Protein AF-A0AA91KEE1-F1 (afdb_monomer)

Solvent-accessible surface area (backbone atoms only — not comparable to full-atom values): 7140 Å² total; per-residue (Å²): 105,72,68,55,46,29,28,61,36,11,52,35,78,75,38,81,73,39,86,70,50,71,51,75,47,79,40,85,39,91,55,91,95,46,67,60,42,77,46,78,46,82,40,65,46,65,45,58,51,92,66,59,51,77,50,62,64,54,75,67,41,57,73,71,63,67,77,70,77,93,71,57,69,71,56,52,43,53,50,48,52,50,41,63,75,74,35,99,80,53,58,82,62,50,60,59,53,39,52,54,51,51,53,53,50,51,42,71,76,42,69,89,69,79,82,126

Secondary structure (DSSP, 8-state):
-HHHHHHHH---S-EEEEEEEEEEEEEE--STT-SEEEEEEEEEEEE--SS-------HHHHHTT-------HHHHHHHHHHHHHH-TT--THHHHHHHHHHHHHHHHH-GGG---

Structure (mmCIF, N/CA/C/O backbone):
data_AF-A0AA91KEE1-F1
#
_entry.id   AF-A0AA91KEE1-F1
#
loop_
_atom_site.group_PDB
_atom_site.id
_atom_site.type_symbol
_atom_site.label_atom_id
_atom_site.label_alt_id
_atom_site.label_comp_id
_atom_site.label_asym_id
_atom_site.label_entity_id
_atom_site.label_seq_id
_atom_site.pdbx_PDB_ins_code
_atom_site.Cartn_x
_atom_site.Cartn_y
_atom_site.Cartn_z
_atom_site.occupancy
_atom_site.B_iso_or_equiv
_atom_site.auth_seq_id
_atom_site.auth_comp_id
_atom_site.auth_asym_id
_atom_site.auth_atom_id
_atom_site.pdbx_PDB_model_num
ATOM 1 N N . MET A 1 1 ? -3.714 -10.707 4.840 1.00 91.62 1 MET A N 1
ATOM 2 C CA . MET A 1 1 ? -4.308 -9.375 5.085 1.00 91.62 1 MET A CA 1
ATOM 3 C C . MET A 1 1 ? -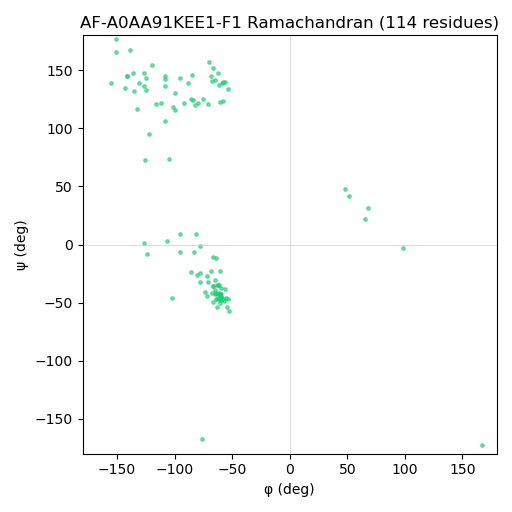4.239 -9.008 6.561 1.00 91.62 1 MET A C 1
ATOM 5 O O . MET A 1 1 ? -3.389 -8.196 6.862 1.00 91.62 1 MET A O 1
ATOM 9 N N . ILE A 1 2 ? -5.030 -9.607 7.473 1.00 96.38 2 ILE A N 1
ATOM 10 C CA . ILE A 1 2 ? -5.041 -9.200 8.901 1.00 96.38 2 ILE A CA 1
ATOM 11 C C . ILE A 1 2 ? -3.638 -9.239 9.522 1.00 96.38 2 ILE A C 1
ATOM 13 O O . ILE A 1 2 ? -3.194 -8.216 10.020 1.00 96.38 2 ILE A O 1
ATOM 17 N N . ARG A 1 3 ? -2.936 -10.381 9.428 1.00 96.50 3 ARG A N 1
ATOM 18 C CA . ARG A 1 3 ? -1.563 -10.532 9.942 1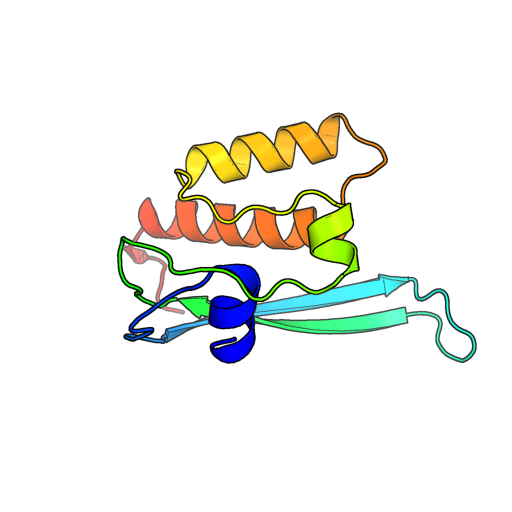.00 96.50 3 ARG A CA 1
ATOM 19 C C . ARG A 1 3 ? -0.624 -9.437 9.411 1.00 96.50 3 ARG A C 1
ATOM 21 O O . ARG A 1 3 ? -0.099 -8.679 10.209 1.00 96.50 3 ARG A O 1
ATOM 28 N N . GLU A 1 4 ? -0.500 -9.315 8.086 1.00 94.69 4 GLU A N 1
ATOM 29 C CA . GLU A 1 4 ? 0.366 -8.306 7.441 1.00 94.69 4 GLU A CA 1
ATOM 30 C C . GLU A 1 4 ? 0.038 -6.881 7.902 1.00 94.69 4 GLU A C 1
ATOM 32 O O . GLU A 1 4 ? 0.921 -6.124 8.274 1.00 94.69 4 GLU A O 1
ATOM 37 N N . LEU A 1 5 ? -1.248 -6.514 7.949 1.00 96.38 5 LEU A N 1
ATOM 38 C CA . LEU A 1 5 ? -1.669 -5.179 8.376 1.00 96.38 5 LEU A CA 1
ATOM 39 C C . LEU A 1 5 ? -1.271 -4.895 9.837 1.00 96.38 5 LEU A C 1
ATOM 41 O O . LEU A 1 5 ? -0.929 -3.769 10.186 1.00 96.38 5 LEU A O 1
ATOM 45 N N . GLN A 1 6 ? -1.297 -5.907 10.706 1.00 97.06 6 GLN A N 1
ATOM 46 C CA . GLN A 1 6 ? -0.820 -5.769 12.085 1.00 97.06 6 GLN A CA 1
ATOM 47 C C . GLN A 1 6 ? 0.705 -5.657 12.151 1.00 97.06 6 GLN A C 1
ATOM 49 O O . GLN A 1 6 ? 1.210 -4.799 12.870 1.00 97.06 6 GLN A O 1
ATOM 54 N N . GLU A 1 7 ? 1.427 -6.491 11.407 1.00 96.31 7 GLU A N 1
ATOM 55 C CA . GLU A 1 7 ? 2.892 -6.514 11.399 1.00 96.31 7 GLU A CA 1
ATOM 56 C C . GLU A 1 7 ? 3.468 -5.225 10.795 1.00 96.31 7 GLU A C 1
ATOM 58 O O . GLU A 1 7 ? 4.260 -4.549 11.444 1.00 96.31 7 GLU A O 1
ATOM 63 N N . GLU A 1 8 ? 2.999 -4.789 9.629 1.00 95.38 8 GLU A N 1
ATOM 64 C CA . GLU A 1 8 ? 3.562 -3.635 8.917 1.00 95.38 8 GLU A CA 1
ATOM 65 C C . GLU A 1 8 ? 3.077 -2.282 9.462 1.00 95.38 8 GLU A C 1
ATOM 67 O O . GLU A 1 8 ? 3.757 -1.263 9.311 1.00 95.38 8 GLU A O 1
ATOM 72 N N . THR A 1 9 ? 1.893 -2.224 10.086 1.00 96.50 9 THR A N 1
ATOM 73 C CA . THR A 1 9 ? 1.318 -0.937 10.515 1.00 96.50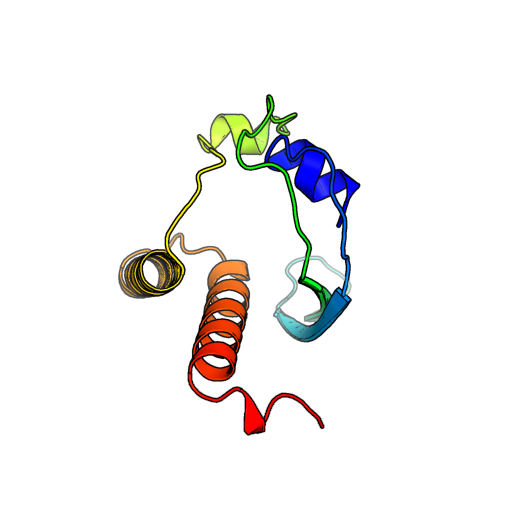 9 THR A CA 1
ATOM 74 C C . THR A 1 9 ? 0.972 -0.845 11.988 1.00 96.50 9 THR A C 1
ATOM 76 O O . THR A 1 9 ? 0.586 0.233 12.433 1.00 96.50 9 THR A O 1
ATOM 79 N N . GLY A 1 10 ? 1.045 -1.938 12.749 1.00 97.38 10 GLY A N 1
ATOM 80 C CA . GLY A 1 10 ? 0.573 -1.965 14.133 1.00 97.38 10 GLY A CA 1
ATOM 81 C C . GLY A 1 10 ? -0.942 -1.767 14.263 1.00 97.38 10 GLY A C 1
ATOM 82 O O . GLY A 1 10 ? -1.403 -1.316 15.311 1.00 97.38 10 GLY A O 1
ATOM 83 N N . ALA A 1 11 ? -1.732 -2.032 13.215 1.00 97.81 11 ALA A N 1
ATOM 84 C CA . ALA A 1 11 ? -3.180 -1.825 13.258 1.00 97.81 11 ALA A CA 1
ATOM 85 C C . ALA A 1 11 ? -3.851 -2.640 14.377 1.00 97.81 11 ALA A C 1
ATOM 87 O O . ALA A 1 11 ? -3.553 -3.817 14.584 1.00 97.81 11 ALA A O 1
ATOM 88 N N . GLN A 1 12 ? -4.809 -2.024 15.071 1.00 97.00 12 GLN A N 1
ATOM 89 C CA . GLN A 1 12 ? -5.545 -2.642 16.177 1.00 97.00 12 GLN A CA 1
ATOM 90 C C . GLN A 1 12 ? -7.044 -2.698 15.878 1.00 97.00 12 GLN A C 1
ATOM 92 O O . GLN A 1 12 ? -7.564 -1.903 15.091 1.00 97.00 12 GLN A O 1
ATOM 97 N N . HIS A 1 13 ? -7.730 -3.664 16.498 1.00 97.19 13 HIS A N 1
ATOM 98 C CA . HIS A 1 13 ? -9.175 -3.890 16.366 1.00 97.19 13 HIS A CA 1
ATOM 99 C C . HIS A 1 13 ? -9.683 -3.893 14.911 1.00 97.19 13 HIS A C 1
ATOM 101 O O . HIS A 1 13 ? -10.688 -3.252 14.588 1.00 97.19 13 HIS A O 1
ATOM 107 N N . ILE A 1 14 ? -8.990 -4.631 14.036 1.00 97.88 14 ILE A N 1
ATOM 108 C CA . ILE A 1 14 ? -9.365 -4.795 12.627 1.00 97.88 14 ILE A CA 1
ATOM 109 C C . ILE A 1 14 ? -10.748 -5.449 12.537 1.00 97.88 14 ILE A C 1
ATOM 111 O O . ILE A 1 14 ? -10.968 -6.542 13.061 1.00 97.88 14 ILE A O 1
ATOM 115 N N . ARG A 1 15 ? -11.682 -4.779 11.863 1.00 97.94 15 ARG A N 1
ATOM 116 C CA . ARG A 1 15 ? -13.097 -5.171 11.773 1.00 97.94 15 ARG A CA 1
ATOM 117 C C . ARG A 1 15 ? -13.725 -4.710 10.460 1.00 97.94 15 ARG A C 1
ATOM 119 O O . ARG A 1 15 ? -13.074 -4.058 9.647 1.00 97.94 15 ARG A O 1
ATOM 126 N N . ASP A 1 16 ? -14.992 -5.068 10.249 1.00 97.38 16 ASP A N 1
ATOM 127 C CA . ASP A 1 16 ? -15.778 -4.693 9.063 1.00 97.38 16 ASP A CA 1
ATOM 128 C C . ASP A 1 16 ? -15.080 -5.013 7.735 1.00 97.38 16 ASP A C 1
ATOM 130 O O . ASP A 1 16 ? -15.089 -4.211 6.798 1.00 97.38 16 ASP A O 1
ATOM 134 N N . ILE A 1 17 ? -14.457 -6.192 7.665 1.00 97.44 17 ILE A N 1
ATOM 135 C CA . ILE A 1 17 ? -13.704 -6.630 6.492 1.00 97.44 17 ILE A CA 1
ATOM 136 C C . ILE A 1 17 ? -14.678 -6.937 5.356 1.00 97.44 17 ILE A C 1
ATOM 138 O O . ILE A 1 17 ? -15.544 -7.802 5.490 1.00 97.44 17 ILE A O 1
ATOM 142 N N . ARG A 1 18 ? -14.531 -6.238 4.230 1.00 97.06 18 ARG A N 1
ATOM 143 C CA . ARG A 1 18 ? -15.379 -6.405 3.042 1.00 97.06 18 ARG A CA 1
ATOM 144 C C . ARG A 1 18 ? -14.509 -6.542 1.799 1.00 97.06 18 ARG A C 1
ATOM 146 O O . ARG A 1 18 ? -13.524 -5.813 1.689 1.00 97.06 18 ARG A O 1
ATOM 153 N N . PRO A 1 19 ? -14.845 -7.438 0.861 1.00 96.62 19 PRO A N 1
ATOM 154 C CA . PRO A 1 19 ? -14.120 -7.522 -0.399 1.00 96.62 19 PRO A CA 1
ATOM 155 C C . PRO A 1 19 ? -14.246 -6.200 -1.165 1.00 96.62 19 PRO A C 1
ATOM 157 O O . PRO A 1 19 ? -15.320 -5.601 -1.208 1.00 96.62 19 PRO A O 1
ATOM 160 N N . PHE A 1 20 ? -13.138 -5.749 -1.747 1.00 95.62 20 PHE A N 1
ATOM 161 C CA . PHE A 1 20 ? -13.111 -4.637 -2.697 1.00 95.62 20 PHE A CA 1
ATOM 162 C C . PHE A 1 20 ? -12.997 -5.155 -4.130 1.00 95.62 20 PHE A C 1
ATOM 164 O O . PHE A 1 20 ? -13.734 -4.722 -5.008 1.00 95.62 20 PHE A O 1
ATOM 171 N N . GLY A 1 21 ? -12.091 -6.105 -4.358 1.00 93.94 21 GLY A N 1
ATOM 172 C CA . GLY A 1 21 ? -11.849 -6.673 -5.677 1.00 93.94 21 GLY A CA 1
ATOM 173 C C . GLY A 1 21 ? -10.572 -7.500 -5.712 1.00 93.94 21 GLY A C 1
ATOM 174 O O . GLY A 1 21 ? -9.941 -7.742 -4.680 1.00 93.94 21 GLY A O 1
ATOM 175 N N . CYS A 1 22 ? -10.188 -7.927 -6.910 1.00 95.19 22 CYS A N 1
ATOM 176 C CA . CYS A 1 22 ? -8.932 -8.616 -7.158 1.00 95.19 22 CYS A CA 1
ATOM 177 C C . CYS A 1 22 ? -8.160 -7.879 -8.250 1.00 95.19 22 CYS A C 1
ATOM 179 O O . CYS A 1 22 ? -8.732 -7.530 -9.281 1.00 95.19 22 CYS A O 1
ATOM 181 N N . PHE A 1 23 ? -6.874 -7.641 -8.011 1.00 94.50 23 PHE A N 1
ATOM 182 C CA . PHE A 1 23 ? -5.953 -7.161 -9.029 1.00 94.50 23 PHE A CA 1
ATOM 183 C C . PHE A 1 23 ? -5.151 -8.345 -9.561 1.00 94.50 23 PHE A C 1
ATOM 185 O O . PHE A 1 23 ? -4.391 -8.968 -8.817 1.00 94.50 23 PHE A O 1
ATOM 192 N N . GLU A 1 24 ? -5.343 -8.652 -10.835 1.00 95.31 24 GLU A N 1
ATOM 193 C CA . GLU A 1 24 ? -4.630 -9.704 -11.547 1.00 95.31 24 GLU A CA 1
ATOM 194 C C . GLU A 1 24 ? -3.506 -9.083 -12.373 1.00 95.31 24 GLU A C 1
ATOM 196 O O . GLU A 1 24 ? -3.720 -8.117 -13.108 1.00 95.31 24 GLU A O 1
ATOM 201 N N . GLU A 1 25 ? -2.296 -9.619 -12.248 1.00 94.00 25 GLU A N 1
ATOM 202 C CA . GLU A 1 25 ? -1.137 -9.079 -12.948 1.00 94.00 25 GLU A CA 1
ATOM 203 C C . GLU A 1 25 ? -0.186 -10.148 -13.467 1.00 94.00 25 GLU A C 1
ATOM 205 O O . GLU A 1 25 ? 0.062 -11.171 -12.827 1.00 94.00 25 GLU A O 1
ATOM 210 N N . TYR A 1 26 ? 0.389 -9.847 -14.629 1.00 93.06 26 TYR A N 1
ATOM 211 C CA . TYR A 1 26 ? 1.415 -10.637 -15.289 1.00 93.06 26 TYR A CA 1
ATOM 212 C C . TYR A 1 26 ? 2.686 -9.802 -15.352 1.00 93.06 26 TYR A C 1
ATOM 214 O O . TYR A 1 26 ? 2.689 -8.703 -15.910 1.00 93.06 26 TYR A O 1
ATOM 222 N N . ARG A 1 27 ? 3.767 -10.304 -14.760 1.00 90.25 27 ARG A N 1
ATOM 223 C CA . ARG A 1 27 ? 5.053 -9.603 -14.697 1.00 90.25 27 ARG A CA 1
ATOM 224 C C . ARG A 1 27 ? 6.159 -10.479 -15.271 1.00 90.25 27 ARG A C 1
ATOM 226 O O . ARG A 1 27 ? 6.135 -11.681 -15.014 1.00 90.25 27 ARG A O 1
ATOM 233 N N . PRO A 1 28 ? 7.150 -9.911 -15.980 1.00 89.50 28 PRO A N 1
ATOM 234 C CA . PRO A 1 28 ? 8.362 -10.648 -16.313 1.00 89.50 28 PRO A CA 1
ATOM 235 C C . PRO A 1 28 ? 8.987 -11.240 -15.047 1.00 89.50 28 PRO A C 1
ATOM 237 O O . PRO A 1 28 ? 9.095 -10.551 -14.026 1.00 89.50 28 PRO A O 1
ATOM 240 N N . TRP A 1 29 ? 9.375 -12.510 -15.103 1.00 89.56 29 TRP A N 1
ATOM 241 C CA . TRP A 1 29 ? 9.994 -13.201 -13.978 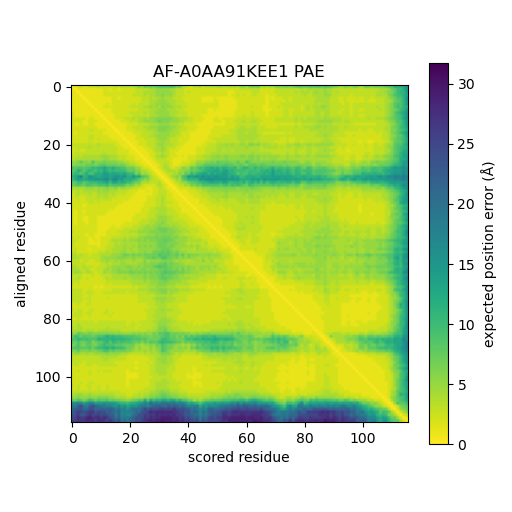1.00 89.56 29 TRP A CA 1
ATOM 242 C C . TRP A 1 29 ? 11.475 -13.439 -14.240 1.00 89.56 29 TRP A C 1
ATOM 244 O O . TRP A 1 29 ? 11.878 -13.787 -15.342 1.00 89.56 29 TRP A O 1
ATOM 254 N N . TYR A 1 30 ? 12.298 -13.201 -13.221 1.00 81.94 30 TYR A N 1
ATOM 255 C CA . TYR A 1 30 ? 13.756 -13.249 -13.347 1.00 81.94 30 TYR A CA 1
ATOM 256 C C . TYR A 1 30 ? 14.358 -14.602 -12.945 1.00 81.94 30 TYR A C 1
ATOM 258 O O . TYR A 1 30 ? 15.570 -14.768 -13.057 1.00 81.94 30 TYR A O 1
ATOM 266 N N . ARG A 1 31 ? 13.563 -15.538 -12.401 1.00 83.81 31 ARG A N 1
ATOM 267 C CA . ARG A 1 31 ? 14.075 -16.844 -11.953 1.00 83.81 31 ARG A CA 1
ATOM 268 C C . ARG A 1 31 ? 13.903 -17.894 -13.039 1.00 83.81 31 ARG A C 1
ATOM 270 O O . ARG A 1 31 ? 12.863 -17.945 -13.688 1.00 83.81 31 ARG A O 1
ATOM 277 N N . ASP A 1 32 ? 14.890 -18.777 -13.136 1.00 84.06 32 ASP A N 1
ATOM 278 C CA . ASP A 1 32 ? 14.891 -19.886 -14.085 1.00 84.06 32 ASP A CA 1
ATOM 279 C C . ASP A 1 32 ? 13.653 -20.783 -13.924 1.00 84.06 32 ASP A C 1
ATOM 281 O O . ASP A 1 32 ? 13.217 -21.086 -12.810 1.00 84.06 32 ASP A O 1
ATOM 285 N N . GLY A 1 33 ? 13.099 -21.228 -15.056 1.00 88.62 33 GLY A N 1
ATOM 286 C CA . GLY A 1 33 ? 11.957 -22.146 -15.110 1.00 88.62 33 GLY A CA 1
ATOM 287 C C . GLY A 1 33 ? 10.589 -21.492 -15.333 1.00 88.62 33 GLY A C 1
ATOM 288 O O . GLY A 1 33 ? 9.610 -22.221 -15.481 1.00 88.62 33 GLY A O 1
ATOM 289 N N . ALA A 1 34 ? 10.504 -20.159 -15.395 1.00 87.81 34 ALA A N 1
ATOM 290 C CA . ALA A 1 34 ? 9.304 -19.444 -15.832 1.00 87.81 34 ALA A CA 1
ATOM 291 C C . ALA A 1 34 ? 9.646 -18.050 -16.383 1.00 87.81 34 ALA A C 1
ATOM 293 O O . ALA A 1 34 ? 10.427 -17.327 -15.773 1.00 87.81 34 ALA A O 1
ATOM 294 N N . ASP A 1 35 ? 8.997 -17.645 -17.478 1.00 90.69 35 ASP A N 1
ATOM 295 C CA . ASP A 1 35 ? 9.187 -16.312 -18.079 1.00 90.69 35 ASP A C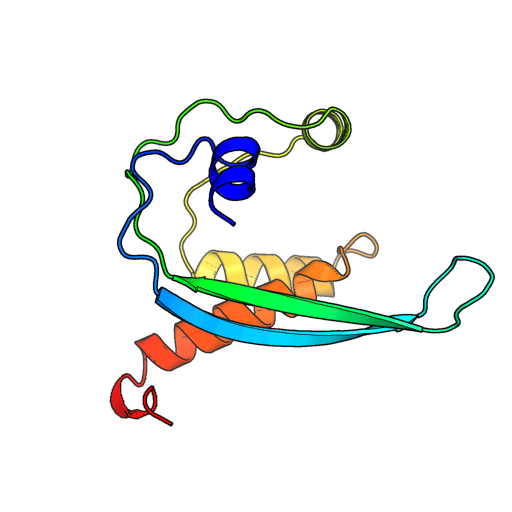A 1
ATOM 296 C C . ASP A 1 35 ? 8.291 -15.236 -17.442 1.00 90.69 35 ASP A C 1
ATOM 298 O O . ASP A 1 35 ? 8.580 -14.038 -17.497 1.00 90.69 35 ASP A O 1
ATOM 302 N N . VAL A 1 36 ? 7.172 -15.657 -16.842 1.00 92.69 36 VAL A N 1
ATOM 303 C CA . VAL A 1 36 ? 6.115 -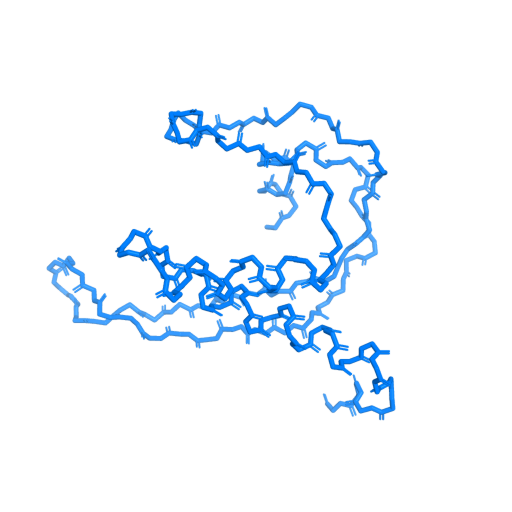14.769 -16.347 1.00 92.69 36 VAL A CA 1
ATOM 304 C C . VAL A 1 36 ? 5.656 -15.198 -14.958 1.00 92.69 36 VAL A C 1
ATOM 306 O O . VAL A 1 36 ? 5.335 -16.361 -14.721 1.00 92.69 36 VAL A O 1
ATOM 309 N N . MET A 1 37 ? 5.569 -14.230 -14.049 1.00 92.38 37 MET A N 1
ATOM 310 C CA . MET A 1 37 ? 4.878 -14.351 -12.774 1.00 92.38 37 MET A CA 1
ATOM 311 C C . MET A 1 37 ? 3.439 -13.876 -12.949 1.00 92.38 37 MET A C 1
ATOM 313 O O . MET A 1 37 ? 3.201 -12.723 -13.308 1.00 92.38 37 MET A O 1
ATOM 317 N N . HIS A 1 38 ? 2.492 -14.760 -12.655 1.00 94.12 38 HIS A N 1
ATOM 318 C CA . HIS A 1 38 ? 1.068 -14.453 -12.592 1.00 94.12 38 HIS A CA 1
ATOM 319 C C . HIS A 1 38 ? 0.658 -14.300 -11.128 1.00 94.12 38 HIS A C 1
ATOM 321 O O . HIS A 1 38 ? 0.831 -15.226 -10.335 1.00 94.12 38 HIS A O 1
ATOM 327 N N . MET A 1 39 ? 0.178 -13.117 -10.751 1.00 94.12 39 MET A N 1
ATOM 328 C CA . MET A 1 39 ? -0.121 -12.774 -9.364 1.00 94.12 39 MET A CA 1
ATOM 329 C C . MET A 1 39 ? -1.552 -12.261 -9.217 1.00 94.12 39 MET A C 1
ATOM 331 O O . MET A 1 39 ? -2.017 -11.429 -9.991 1.00 94.12 39 MET A O 1
ATOM 335 N N . PHE A 1 40 ? -2.222 -12.740 -8.168 1.00 95.81 40 PHE A N 1
ATOM 336 C CA . PHE A 1 40 ? -3.539 -12.281 -7.743 1.00 95.81 40 PHE A CA 1
ATOM 337 C C . PHE A 1 40 ? -3.412 -11.550 -6.412 1.00 95.81 40 PHE A C 1
ATOM 339 O O . PHE A 1 40 ? -2.973 -12.125 -5.414 1.00 95.81 40 PHE A O 1
ATOM 346 N N . SER A 1 41 ? -3.831 -10.290 -6.383 1.00 95.06 41 SER A N 1
ATOM 347 C CA . SER A 1 41 ? -3.899 -9.487 -5.163 1.00 95.06 41 SER A CA 1
ATOM 348 C C . SER A 1 41 ? -5.358 -9.294 -4.767 1.00 95.06 41 SER A C 1
ATOM 350 O O . SER A 1 41 ? -6.084 -8.538 -5.406 1.00 95.06 41 SER A O 1
ATOM 352 N N . TYR A 1 42 ? -5.803 -9.979 -3.715 1.00 96.38 42 TYR A N 1
ATOM 353 C CA . TYR A 1 42 ? -7.150 -9.811 -3.163 1.00 96.38 42 TYR A CA 1
ATOM 354 C C . TYR A 1 42 ? -7.190 -8.596 -2.236 1.00 96.38 42 TYR A C 1
ATOM 356 O O . TYR A 1 42 ? -6.475 -8.541 -1.233 1.00 96.38 42 TYR A O 1
ATOM 364 N N . CYS A 1 43 ? -8.034 -7.626 -2.571 1.00 96.31 43 CYS A N 1
ATOM 365 C CA . CYS A 1 43 ? -8.116 -6.340 -1.895 1.00 96.31 43 CYS A CA 1
ATOM 366 C C . CYS A 1 43 ? -9.394 -6.246 -1.060 1.00 96.31 43 CYS A C 1
ATOM 368 O O . CYS A 1 43 ? -10.465 -6.698 -1.473 1.00 96.31 43 CYS A O 1
ATOM 370 N N . PHE A 1 44 ? -9.284 -5.618 0.110 1.00 96.56 44 PHE A N 1
ATOM 371 C CA . PHE A 1 44 ? -10.362 -5.532 1.089 1.00 96.56 44 PHE A CA 1
ATOM 372 C C . PHE A 1 44 ? -10.464 -4.121 1.663 1.00 96.56 44 PHE A C 1
ATOM 374 O O . PHE A 1 44 ? -9.453 -3.453 1.874 1.00 96.56 44 PHE A O 1
ATOM 381 N N . TYR A 1 45 ? -11.684 -3.712 1.988 1.00 96.50 45 TYR A N 1
ATOM 382 C CA . TYR A 1 45 ? -11.933 -2.644 2.945 1.00 96.50 45 TYR A CA 1
ATOM 383 C C . TYR A 1 45 ? -11.931 -3.216 4.358 1.00 96.50 45 TYR A C 1
ATOM 385 O O . TYR A 1 45 ? -12.392 -4.335 4.573 1.00 96.50 45 TYR A O 1
ATOM 393 N N . CYS A 1 46 ? -11.453 -2.442 5.325 1.00 97.31 46 CYS A N 1
ATOM 394 C CA . CYS A 1 46 ? -11.613 -2.733 6.744 1.00 97.31 46 CYS A CA 1
ATOM 395 C C . CYS A 1 46 ? -11.635 -1.430 7.547 1.00 97.31 46 CYS A C 1
ATOM 397 O O . CYS A 1 46 ? -11.282 -0.361 7.040 1.00 97.31 46 CYS A O 1
ATOM 399 N N . GLN A 1 47 ? -12.064 -1.528 8.798 1.00 98.12 47 GLN A N 1
ATOM 400 C CA . GLN A 1 47 ? -11.895 -0.488 9.802 1.00 98.12 47 GLN A CA 1
ATOM 401 C C . GLN A 1 47 ? -10.854 -0.937 10.819 1.00 98.12 47 GLN A C 1
ATOM 403 O O . GLN A 1 47 ? -10.790 -2.115 11.169 1.00 98.12 47 GLN A O 1
ATOM 408 N N . VAL A 1 48 ? -10.073 0.017 11.310 1.00 98.00 48 VAL A N 1
ATOM 409 C CA . VAL A 1 48 ? -9.078 -0.169 12.367 1.00 98.00 48 VAL A CA 1
ATOM 410 C C . VAL A 1 48 ? -9.146 1.022 13.313 1.00 98.00 48 VAL A C 1
ATOM 412 O O . VAL A 1 48 ? -9.776 2.040 13.000 1.00 98.00 48 VAL A O 1
ATOM 415 N N . ASP A 1 49 ? -8.507 0.907 14.466 1.00 97.81 49 ASP A N 1
ATOM 416 C CA . ASP A 1 49 ? -8.407 2.034 15.383 1.00 97.81 49 ASP A CA 1
ATOM 417 C C . ASP A 1 49 ? -7.549 3.167 14.817 1.00 97.81 49 ASP A C 1
ATOM 419 O O . ASP A 1 49 ? -6.644 2.970 14.006 1.00 97.81 49 ASP A O 1
ATOM 423 N N . ARG A 1 50 ? -7.857 4.394 15.248 1.00 96.25 50 ARG A N 1
ATOM 424 C CA . ARG A 1 50 ? -7.152 5.591 14.778 1.00 96.25 50 ARG A CA 1
ATOM 425 C C . ARG A 1 50 ? -5.694 5.611 15.233 1.00 96.25 50 ARG A C 1
ATOM 427 O O . ARG A 1 50 ? -4.837 6.116 14.511 1.00 96.25 50 ARG A O 1
ATOM 434 N N . GLU A 1 51 ? -5.430 5.106 16.431 1.00 97.25 51 GLU A N 1
ATOM 435 C CA . GLU A 1 51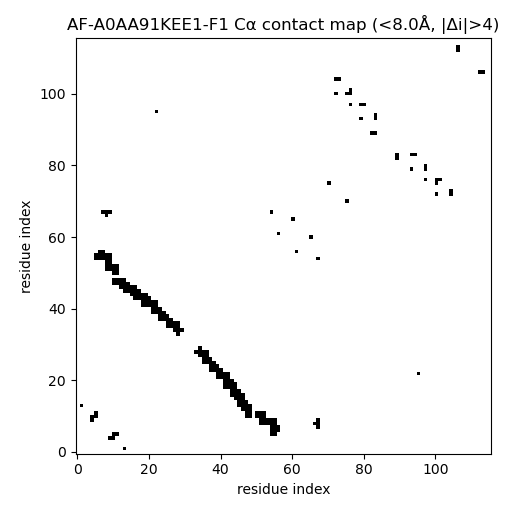 ? -4.080 4.969 16.963 1.00 97.25 51 GLU A CA 1
ATOM 436 C C . GLU A 1 51 ? -3.479 3.650 16.483 1.00 97.25 51 GLU A C 1
ATOM 438 O O . GLU A 1 51 ? -4.065 2.581 16.650 1.00 97.25 51 GLU A O 1
ATOM 443 N N . LEU A 1 52 ? -2.310 3.746 15.854 1.00 96.62 52 LEU A N 1
ATOM 444 C CA . LEU A 1 52 ? -1.531 2.592 15.432 1.00 96.62 52 LEU A CA 1
ATOM 445 C C . LEU A 1 52 ? -0.602 2.169 16.572 1.00 96.62 52 LEU A C 1
ATOM 447 O O . LEU A 1 52 ? -0.017 3.014 17.2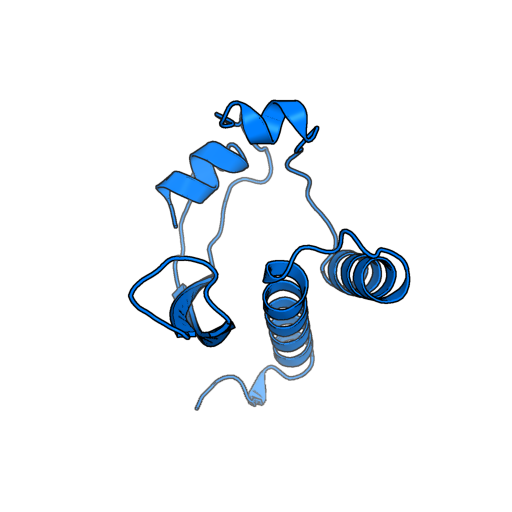52 1.00 96.62 52 LEU A O 1
ATOM 451 N N . GLY A 1 53 ? -0.472 0.861 16.777 1.00 96.25 53 GLY A N 1
ATOM 452 C CA . GLY A 1 53 ? 0.528 0.278 17.664 1.00 96.25 53 GLY A CA 1
ATOM 453 C C . GLY A 1 53 ? 1.928 0.283 17.051 1.00 96.25 53 GLY A C 1
ATOM 454 O O . GLY A 1 53 ? 2.193 0.922 16.035 1.00 96.25 53 GLY A O 1
ATOM 455 N N . THR A 1 54 ? 2.835 -0.463 17.675 1.00 94.81 54 THR A N 1
ATOM 456 C CA . THR A 1 54 ? 4.199 -0.647 17.171 1.00 94.81 54 THR A CA 1
ATOM 457 C C . THR A 1 54 ? 4.214 -1.694 16.051 1.00 94.81 54 THR A C 1
ATOM 459 O O . THR A 1 54 ? 3.819 -2.832 16.312 1.00 94.81 54 THR A O 1
ATOM 462 N N . PRO A 1 55 ? 4.673 -1.351 14.832 1.00 95.25 55 PRO A N 1
ATOM 463 C CA . PRO A 1 55 ? 4.889 -2.332 13.775 1.00 95.25 55 PRO A CA 1
ATOM 464 C C . PRO A 1 55 ? 5.950 -3.363 14.173 1.00 95.25 55 PRO A C 1
ATOM 466 O O . PRO A 1 55 ? 6.917 -3.046 14.868 1.00 95.25 55 PRO A O 1
ATOM 469 N N . THR A 1 56 ? 5.788 -4.585 13.688 1.00 96.25 56 THR A N 1
ATOM 470 C CA . THR A 1 56 ? 6.783 -5.660 13.741 1.00 96.25 56 THR A CA 1
ATOM 471 C C . THR A 1 56 ? 7.389 -5.821 12.351 1.00 96.25 56 THR A C 1
ATOM 473 O O . THR A 1 56 ? 7.060 -6.746 11.621 1.00 96.25 56 THR A O 1
ATOM 476 N N . PHE A 1 57 ? 8.238 -4.866 11.980 1.00 93.44 57 PHE A N 1
ATOM 477 C CA . PHE A 1 57 ? 8.884 -4.841 10.672 1.00 93.44 57 PHE A CA 1
ATOM 478 C C . PHE A 1 57 ? 9.901 -5.966 10.493 1.00 93.44 57 PHE A C 1
ATOM 480 O O . PHE A 1 57 ? 10.675 -6.284 11.404 1.00 93.44 57 PHE A O 1
ATOM 487 N N . GLU A 1 58 ? 9.984 -6.467 9.268 1.00 92.50 58 GLU A N 1
ATOM 488 C CA . GLU A 1 58 ? 11.092 -7.295 8.816 1.00 92.50 58 GLU A CA 1
ATOM 489 C C . GLU A 1 58 ? 12.379 -6.464 8.676 1.00 92.50 58 GLU A C 1
ATOM 491 O O . GLU A 1 58 ? 12.368 -5.242 8.486 1.00 92.50 58 GLU A O 1
ATOM 496 N N . HIS A 1 59 ? 13.541 -7.122 8.726 1.00 91.50 59 HIS A N 1
ATOM 497 C CA . HIS A 1 59 ? 14.839 -6.428 8.755 1.00 91.50 59 HIS A CA 1
ATOM 498 C C . HIS A 1 59 ? 15.048 -5.468 7.567 1.00 91.50 59 HIS A C 1
ATOM 500 O O . HIS A 1 59 ? 15.618 -4.384 7.719 1.00 91.50 59 HIS A O 1
ATOM 506 N N . TYR A 1 60 ? 14.589 -5.847 6.371 1.00 89.56 60 TYR A N 1
ATOM 507 C CA . TYR A 1 60 ? 14.723 -5.010 5.175 1.00 89.56 60 TYR A CA 1
ATOM 508 C C . TYR A 1 60 ? 13.798 -3.782 5.205 1.00 89.56 60 TYR A C 1
ATOM 510 O O . TYR A 1 60 ? 14.135 -2.751 4.627 1.00 89.56 60 TYR A O 1
ATOM 518 N N . GLU A 1 61 ? 12.664 -3.850 5.898 1.00 89.56 61 GLU A N 1
ATOM 519 C CA . GLU A 1 61 ? 11.715 -2.738 6.030 1.00 89.56 61 GLU A CA 1
ATOM 520 C C . GLU A 1 61 ? 12.261 -1.675 6.978 1.00 89.56 61 GLU A C 1
ATOM 522 O O . GLU A 1 61 ? 12.211 -0.480 6.674 1.00 89.56 61 GLU A O 1
ATOM 527 N N . ILE A 1 62 ? 12.887 -2.120 8.073 1.00 90.31 62 ILE A N 1
ATOM 528 C CA . ILE A 1 62 ? 13.641 -1.250 8.982 1.00 90.31 62 ILE A CA 1
ATOM 529 C C . ILE A 1 62 ? 14.776 -0.562 8.219 1.00 90.31 62 ILE A C 1
ATOM 531 O O . ILE A 1 62 ? 14.927 0.657 8.304 1.00 90.31 62 ILE A O 1
ATOM 535 N N . HIS A 1 63 ? 15.551 -1.321 7.436 1.00 91.44 63 HIS A N 1
ATOM 536 C CA . HIS A 1 63 ? 16.651 -0.773 6.637 1.00 91.44 63 HIS A CA 1
ATOM 537 C C . HIS A 1 63 ? 16.178 0.283 5.625 1.00 91.44 63 HIS A C 1
ATOM 539 O O . HIS A 1 63 ? 16.848 1.297 5.432 1.00 91.44 63 HIS A O 1
ATOM 545 N N . ASN A 1 64 ? 15.004 0.078 5.023 1.00 87.31 64 ASN A N 1
ATOM 546 C CA . ASN A 1 64 ? 14.394 1.018 4.083 1.00 87.31 64 ASN A CA 1
ATOM 547 C C . ASN A 1 64 ? 13.713 2.219 4.766 1.00 87.31 64 ASN A C 1
ATOM 549 O O . ASN A 1 64 ? 13.194 3.096 4.074 1.00 87.31 64 ASN A O 1
ATOM 553 N N . GLY A 1 65 ? 13.711 2.286 6.102 1.00 90.75 65 GLY A N 1
ATOM 554 C CA . GLY A 1 65 ? 13.100 3.381 6.854 1.00 90.75 65 GLY A CA 1
ATOM 555 C C . GLY A 1 65 ? 11.575 3.413 6.746 1.00 90.75 65 GLY A C 1
ATOM 556 O O . GLY A 1 65 ? 10.983 4.497 6.753 1.00 90.75 65 GLY A O 1
ATOM 557 N N . MET A 1 66 ? 10.942 2.243 6.609 1.00 92.00 66 MET A N 1
ATOM 558 C CA . MET A 1 66 ? 9.488 2.124 6.504 1.00 92.00 66 MET A CA 1
ATOM 559 C C . MET A 1 66 ? 8.796 2.727 7.731 1.00 92.00 66 MET A C 1
ATOM 561 O O . MET A 1 66 ? 9.241 2.578 8.871 1.00 92.00 66 MET A O 1
ATOM 565 N N . ARG A 1 67 ? 7.687 3.431 7.488 1.00 93.38 67 ARG A N 1
ATOM 566 C CA . ARG A 1 67 ? 6.848 4.020 8.537 1.00 93.38 67 ARG A CA 1
ATOM 567 C C . ARG A 1 67 ? 5.377 3.939 8.162 1.00 93.38 67 ARG A C 1
ATOM 569 O O . ARG A 1 67 ? 4.994 4.320 7.057 1.00 93.38 67 ARG A O 1
ATOM 576 N N . ALA A 1 68 ? 4.552 3.528 9.116 1.00 94.44 68 ALA A N 1
ATOM 577 C CA . ALA A 1 68 ? 3.107 3.575 8.973 1.00 94.44 68 ALA A CA 1
ATOM 578 C C . ALA A 1 68 ? 2.586 4.966 9.347 1.00 94.44 68 ALA A C 1
ATOM 580 O O . ALA A 1 68 ? 2.846 5.473 10.440 1.00 94.44 68 ALA A O 1
ATOM 581 N N . VAL A 1 69 ? 1.863 5.603 8.426 1.00 94.81 69 VAL A N 1
ATOM 582 C CA . VAL A 1 69 ? 1.274 6.930 8.629 1.00 94.81 69 VAL A CA 1
ATOM 583 C C . VAL A 1 69 ? -0.109 7.007 8.001 1.00 94.81 69 VAL A C 1
ATOM 585 O O . VAL A 1 69 ? -0.357 6.467 6.925 1.00 94.81 69 VAL A O 1
ATOM 588 N N . TRP A 1 70 ? -1.002 7.749 8.649 1.00 96.31 70 TRP A N 1
ATOM 589 C CA . TRP A 1 70 ? -2.275 8.117 8.048 1.00 96.31 70 TRP A CA 1
ATOM 590 C C . TRP A 1 70 ? -2.068 9.216 7.013 1.00 96.31 70 TRP A C 1
ATOM 592 O O . TRP A 1 70 ? -1.538 10.286 7.316 1.00 96.31 70 TRP A O 1
ATOM 602 N N . VAL A 1 71 ? -2.530 8.967 5.793 1.00 96.12 71 VAL A N 1
ATOM 603 C CA . VAL A 1 71 ? -2.465 9.920 4.684 1.00 96.12 71 VAL A CA 1
ATOM 604 C C . VAL A 1 71 ? -3.844 10.119 4.077 1.00 96.12 71 VAL A C 1
ATOM 606 O O . VAL A 1 71 ? -4.672 9.209 4.047 1.00 96.12 71 VAL A O 1
ATOM 609 N N . ASN A 1 72 ? -4.106 11.330 3.587 1.00 97.00 72 ASN A N 1
ATOM 610 C CA . ASN A 1 72 ? -5.304 11.575 2.796 1.00 97.00 72 ASN A CA 1
ATOM 611 C C . ASN A 1 72 ? -5.198 10.829 1.455 1.00 97.00 72 ASN A C 1
ATOM 613 O O . ASN A 1 72 ? -4.130 10.810 0.844 1.00 97.00 72 ASN A O 1
ATOM 617 N N . LEU A 1 73 ? -6.313 10.263 0.988 1.00 96.75 73 LEU A N 1
ATOM 618 C CA . LEU A 1 73 ? -6.389 9.506 -0.262 1.00 96.75 73 LEU A CA 1
ATOM 619 C C . LEU A 1 73 ? -5.847 10.291 -1.467 1.00 96.75 73 LEU A C 1
ATOM 621 O O . LEU A 1 73 ? -5.036 9.760 -2.221 1.00 96.75 73 LEU A O 1
ATOM 625 N N . SER A 1 74 ? -6.234 11.561 -1.630 1.00 97.25 74 SER A N 1
ATOM 626 C CA . SER A 1 74 ? -5.768 12.372 -2.763 1.00 97.25 74 SER A CA 1
ATOM 627 C C . SER A 1 74 ? -4.268 12.653 -2.687 1.00 97.25 74 SER A C 1
ATOM 629 O O . SER A 1 74 ? -3.579 12.633 -3.707 1.00 97.25 74 SER A O 1
ATOM 631 N N . HIS A 1 75 ? -3.742 12.845 -1.474 1.00 97.81 75 HIS A N 1
ATOM 632 C CA . HIS A 1 75 ? -2.315 13.045 -1.253 1.00 97.81 75 HIS A CA 1
ATOM 633 C C . HIS A 1 75 ? -1.510 11.777 -1.564 1.00 97.81 75 HIS A C 1
ATOM 635 O O . HIS A 1 75 ? -0.478 11.873 -2.221 1.00 97.81 75 HIS A O 1
ATOM 641 N N . ALA A 1 76 ? -1.998 10.599 -1.161 1.00 97.38 76 ALA A N 1
ATOM 642 C CA . ALA A 1 76 ? -1.359 9.322 -1.480 1.00 97.38 76 ALA A CA 1
ATOM 643 C C . ALA A 1 76 ? -1.283 9.088 -3.000 1.00 97.38 76 ALA A C 1
ATOM 645 O O . ALA A 1 76 ? -0.215 8.781 -3.523 1.00 97.38 76 ALA A O 1
ATOM 646 N N . ILE A 1 77 ? -2.383 9.329 -3.725 1.00 97.81 77 ILE A N 1
ATOM 647 C CA . ILE A 1 77 ? -2.417 9.215 -5.194 1.00 97.81 77 ILE A CA 1
ATOM 648 C C . ILE A 1 77 ? -1.415 10.182 -5.839 1.00 97.81 77 ILE A C 1
ATOM 650 O O . ILE A 1 77 ? -0.636 9.782 -6.706 1.00 97.81 77 ILE A O 1
ATOM 654 N N . ALA A 1 78 ? -1.410 11.450 -5.417 1.00 97.88 78 ALA A N 1
ATOM 655 C CA . ALA A 1 78 ? -0.500 12.457 -5.958 1.00 97.88 78 ALA A CA 1
ATOM 656 C C . ALA A 1 78 ? 0.973 12.111 -5.684 1.00 97.88 78 ALA A C 1
ATOM 658 O O . ALA A 1 78 ? 1.807 12.222 -6.584 1.00 97.88 78 ALA A O 1
ATOM 659 N N . HIS A 1 79 ? 1.282 11.650 -4.469 1.00 96.44 79 HIS A N 1
ATOM 660 C CA . HIS A 1 79 ? 2.621 11.207 -4.095 1.00 96.44 79 HIS A CA 1
ATOM 661 C C . HIS A 1 79 ? 3.084 10.037 -4.967 1.00 96.44 79 HIS A C 1
ATOM 663 O O . HIS A 1 79 ? 4.156 10.118 -5.565 1.00 96.44 79 HIS A O 1
ATOM 669 N N . ASN A 1 80 ? 2.263 8.993 -5.116 1.00 96.81 80 ASN A N 1
ATOM 670 C CA . ASN A 1 80 ? 2.622 7.829 -5.923 1.00 96.81 80 ASN A CA 1
ATOM 671 C C . ASN A 1 80 ? 2.880 8.206 -7.387 1.00 96.81 80 ASN A C 1
ATOM 673 O O . ASN A 1 80 ? 3.887 7.791 -7.960 1.00 96.81 80 ASN A O 1
ATOM 677 N N . LYS A 1 81 ? 2.022 9.046 -7.984 1.00 96.75 81 LYS A N 1
ATOM 678 C CA . LYS A 1 81 ? 2.223 9.555 -9.352 1.00 96.75 81 LYS A CA 1
ATOM 679 C C . LYS A 1 81 ? 3.522 10.340 -9.490 1.00 96.75 81 LYS A C 1
ATOM 681 O O . LYS A 1 81 ? 4.246 10.147 -10.464 1.00 96.75 81 LYS A O 1
ATOM 686 N N . ALA A 1 82 ? 3.836 11.192 -8.516 1.00 96.69 82 ALA A N 1
ATOM 687 C CA . ALA A 1 82 ? 5.086 11.940 -8.512 1.00 96.69 82 ALA A CA 1
ATOM 688 C C . ALA A 1 82 ? 6.304 11.008 -8.403 1.00 96.69 82 ALA A C 1
ATOM 690 O O . ALA A 1 82 ? 7.275 11.204 -9.128 1.00 96.69 82 ALA A O 1
ATOM 691 N N . VAL A 1 83 ? 6.253 9.976 -7.556 1.00 95.56 83 VAL A N 1
ATOM 692 C CA . VAL A 1 83 ? 7.339 8.990 -7.438 1.00 95.56 83 VAL A CA 1
ATOM 693 C C . VAL A 1 83 ? 7.512 8.208 -8.741 1.00 95.56 83 VAL A C 1
ATOM 695 O O . VAL A 1 83 ? 8.633 8.116 -9.228 1.00 95.56 83 VAL A O 1
ATOM 698 N N . MET A 1 84 ? 6.430 7.713 -9.350 1.00 95.00 84 MET A N 1
ATOM 699 C CA . MET A 1 84 ? 6.502 6.988 -10.629 1.00 95.00 84 MET A CA 1
ATOM 700 C C . MET A 1 84 ? 7.053 7.849 -11.771 1.00 95.00 84 MET A C 1
ATOM 702 O O . MET A 1 84 ? 7.752 7.334 -12.636 1.00 95.00 84 MET A O 1
ATOM 706 N N . ALA A 1 85 ? 6.757 9.151 -11.778 1.00 94.62 85 ALA A N 1
ATOM 707 C CA . ALA A 1 85 ? 7.237 10.061 -12.814 1.00 94.62 85 ALA A CA 1
ATOM 708 C C . ALA A 1 85 ? 8.708 10.478 -12.638 1.00 94.62 85 ALA A C 1
ATOM 710 O O . ALA A 1 85 ? 9.334 10.883 -13.613 1.00 94.62 85 ALA A O 1
ATOM 711 N N . ASN A 1 86 ? 9.246 10.427 -11.412 1.00 94.75 86 ASN A N 1
ATOM 712 C CA . ASN A 1 86 ? 10.527 11.063 -11.079 1.00 94.75 86 ASN A CA 1
ATOM 713 C C . ASN A 1 86 ? 11.562 10.126 -10.430 1.00 94.75 86 ASN A C 1
ATOM 715 O O . ASN A 1 86 ? 12.640 10.590 -10.064 1.00 94.75 86 ASN A O 1
ATOM 719 N N . SER A 1 87 ? 11.256 8.841 -10.234 1.00 90.25 87 SER A N 1
ATOM 720 C CA . SER A 1 87 ? 12.152 7.897 -9.559 1.00 90.25 87 SER A CA 1
ATOM 721 C C . SER A 1 87 ? 12.293 6.591 -10.328 1.00 90.25 87 SER A C 1
ATOM 723 O O . SER A 1 87 ? 11.367 5.783 -10.382 1.00 90.25 87 SER A O 1
ATOM 725 N N . ASP A 1 88 ? 13.511 6.312 -10.787 1.00 82.62 88 ASP A N 1
ATOM 726 C CA . ASP A 1 88 ? 13.878 5.021 -11.386 1.00 82.62 88 ASP A CA 1
ATOM 727 C C . ASP A 1 88 ? 13.835 3.860 -10.373 1.00 82.62 88 ASP A C 1
ATOM 729 O O . ASP A 1 88 ? 13.921 2.691 -10.742 1.00 82.62 88 ASP A O 1
ATOM 733 N N . LYS A 1 89 ? 13.702 4.170 -9.075 1.00 82.56 89 LYS A N 1
ATOM 734 C CA . LYS A 1 89 ? 13.561 3.193 -7.984 1.00 82.56 89 LYS A CA 1
ATOM 735 C C . LYS A 1 89 ? 12.103 2.927 -7.605 1.00 82.56 89 LYS A C 1
ATOM 737 O O . LYS A 1 89 ? 11.857 2.306 -6.571 1.00 82.56 89 LYS A O 1
ATOM 742 N N . ALA A 1 90 ? 11.134 3.428 -8.374 1.00 84.25 90 ALA A N 1
ATOM 743 C CA . ALA A 1 90 ? 9.725 3.177 -8.105 1.00 84.25 90 ALA A CA 1
ATOM 744 C C . ALA A 1 90 ? 9.440 1.665 -8.104 1.00 84.25 90 ALA A C 1
ATOM 746 O O . ALA A 1 90 ? 9.716 0.952 -9.070 1.00 84.25 90 ALA A O 1
ATOM 747 N N . GLY A 1 91 ? 8.891 1.168 -6.995 1.00 83.19 91 GLY A N 1
ATOM 748 C CA . GLY A 1 91 ? 8.522 -0.236 -6.870 1.00 83.19 91 GLY A CA 1
ATOM 749 C C . GLY A 1 91 ? 7.404 -0.600 -7.846 1.00 83.19 91 GLY A C 1
ATOM 750 O O . GLY A 1 91 ? 6.454 0.156 -8.029 1.00 83.19 91 GLY A O 1
ATOM 751 N N . GLN A 1 92 ? 7.468 -1.794 -8.435 1.00 84.56 92 GLN A N 1
ATOM 752 C CA . GLN A 1 92 ? 6.439 -2.271 -9.370 1.00 84.56 92 GLN A CA 1
ATOM 753 C C . GLN A 1 92 ? 5.040 -2.376 -8.730 1.00 84.56 92 GLN A C 1
ATOM 755 O O . GLN A 1 92 ? 4.034 -2.364 -9.435 1.00 84.56 92 GLN A O 1
ATOM 760 N N . SER A 1 93 ? 4.942 -2.506 -7.400 1.00 89.19 93 SER A N 1
ATOM 761 C CA . SER A 1 93 ? 3.656 -2.503 -6.686 1.00 89.19 93 SER A CA 1
ATOM 762 C C . SER A 1 93 ? 2.958 -1.140 -6.714 1.00 89.19 93 SER A C 1
ATOM 764 O O . SER A 1 93 ? 1.732 -1.099 -6.633 1.00 89.19 93 SER A O 1
ATOM 766 N N . LEU A 1 94 ? 3.703 -0.048 -6.922 1.00 93.19 94 LEU A N 1
ATOM 767 C CA . LEU A 1 94 ? 3.192 1.320 -6.854 1.00 93.19 94 LEU A CA 1
ATOM 768 C C . LEU A 1 94 ? 2.148 1.613 -7.941 1.00 93.19 94 LEU A C 1
ATOM 770 O O . LEU A 1 94 ? 1.215 2.379 -7.708 1.00 93.19 94 LEU A O 1
ATOM 774 N N . VAL A 1 95 ? 2.258 0.962 -9.106 1.00 92.56 95 VAL A N 1
ATOM 775 C CA . VAL A 1 95 ? 1.254 1.042 -10.182 1.00 92.56 95 VAL A CA 1
ATOM 776 C C . VAL A 1 95 ? -0.077 0.466 -9.704 1.00 92.56 95 VAL A C 1
ATOM 778 O O . VAL A 1 95 ? -1.094 1.157 -9.729 1.00 92.56 95 VAL A O 1
ATOM 781 N N . ARG A 1 96 ? -0.055 -0.772 -9.197 1.00 94.94 96 ARG A N 1
ATOM 782 C CA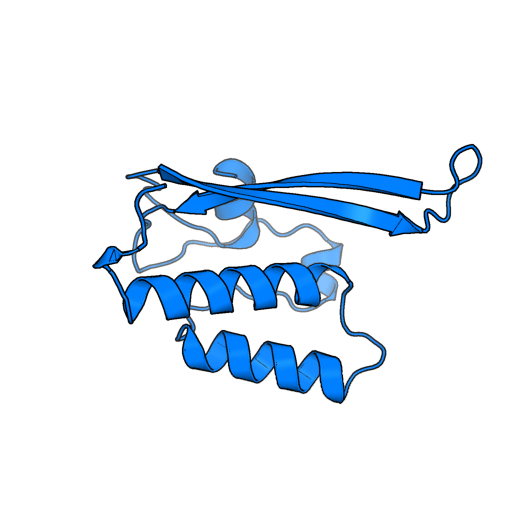 . ARG A 1 96 ? -1.232 -1.451 -8.642 1.00 94.94 96 ARG A CA 1
ATOM 783 C C . ARG A 1 96 ? -1.846 -0.640 -7.504 1.00 94.94 96 ARG A C 1
ATOM 785 O O . ARG A 1 96 ? -3.047 -0.401 -7.505 1.00 94.94 96 ARG A O 1
ATOM 792 N N . GLU A 1 97 ? -1.029 -0.195 -6.553 1.00 95.62 97 GLU A N 1
ATOM 793 C CA . GLU A 1 97 ? -1.480 0.623 -5.423 1.00 95.62 97 GLU A CA 1
ATOM 794 C C . GLU A 1 97 ? -2.162 1.910 -5.898 1.00 95.62 97 GLU A C 1
ATOM 796 O O . GLU A 1 97 ? -3.261 2.224 -5.449 1.00 95.62 97 GLU A O 1
ATOM 801 N N . THR A 1 98 ? -1.561 2.624 -6.856 1.00 97.00 98 THR A N 1
ATOM 802 C CA . THR A 1 98 ? -2.137 3.861 -7.406 1.00 97.00 98 THR A CA 1
ATOM 803 C C . THR A 1 98 ? -3.482 3.605 -8.075 1.00 97.00 98 THR A C 1
ATOM 805 O O . THR A 1 98 ? -4.438 4.315 -7.775 1.00 97.00 98 THR A O 1
ATOM 808 N N . MET A 1 99 ? -3.585 2.564 -8.907 1.00 95.69 99 MET A N 1
ATOM 809 C CA . MET A 1 99 ? -4.843 2.201 -9.567 1.00 95.69 99 MET A CA 1
ATOM 810 C C . MET A 1 99 ? -5.946 1.884 -8.551 1.00 95.69 99 MET A C 1
ATOM 812 O O . MET A 1 99 ? -7.060 2.388 -8.678 1.00 95.69 99 MET A O 1
ATOM 816 N N . LEU A 1 100 ? -5.636 1.103 -7.509 1.00 96.44 100 LEU A N 1
ATOM 817 C CA . LEU A 1 100 ? -6.598 0.786 -6.449 1.00 96.44 100 LEU A CA 1
ATOM 818 C C . LEU A 1 100 ? -7.082 2.060 -5.740 1.00 96.44 100 LEU A C 1
ATOM 820 O O . LEU A 1 100 ? -8.283 2.229 -5.536 1.00 96.44 100 LEU A O 1
ATOM 824 N N . LEU A 1 101 ? -6.173 2.979 -5.399 1.00 97.19 101 LEU A N 1
ATOM 825 C CA . LEU A 1 101 ? -6.529 4.241 -4.744 1.00 97.19 101 LEU A CA 1
ATOM 826 C C . LEU A 1 101 ? -7.387 5.146 -5.645 1.00 97.19 101 LEU A C 1
ATOM 828 O O . LEU A 1 101 ? -8.340 5.756 -5.157 1.00 97.19 101 LEU A O 1
ATOM 832 N N . GLU A 1 102 ? -7.096 5.214 -6.945 1.00 97.25 102 GLU A N 1
ATOM 833 C CA . GLU A 1 102 ? -7.905 5.962 -7.916 1.00 97.25 102 GLU A CA 1
ATOM 834 C C . GLU A 1 102 ? -9.310 5.375 -8.072 1.00 97.25 102 GLU A C 1
ATOM 836 O O . GLU A 1 102 ? -10.285 6.127 -8.062 1.00 97.25 102 GLU A O 1
ATOM 841 N N . MET A 1 103 ? -9.437 4.047 -8.134 1.00 96.31 103 MET A N 1
ATOM 842 C CA . MET A 1 103 ? -10.742 3.376 -8.155 1.00 96.31 103 MET A CA 1
ATOM 843 C C . MET A 1 103 ? -11.546 3.681 -6.884 1.00 96.31 103 MET A C 1
ATOM 845 O O . MET A 1 103 ? -12.734 3.991 -6.962 1.00 96.31 103 MET A O 1
ATOM 849 N N . ILE A 1 104 ? -10.901 3.655 -5.710 1.00 96.00 104 ILE A N 1
ATOM 850 C CA . ILE A 1 104 ? -11.540 4.024 -4.437 1.00 96.00 104 ILE A CA 1
ATOM 851 C C . ILE A 1 104 ? -11.999 5.491 -4.465 1.00 96.00 104 ILE A C 1
ATOM 853 O O . ILE A 1 104 ? -13.092 5.799 -3.986 1.00 96.00 104 ILE A O 1
ATOM 857 N N . ALA A 1 105 ? -11.193 6.404 -5.015 1.00 96.31 105 ALA A N 1
ATOM 858 C CA . ALA A 1 105 ? -11.561 7.815 -5.138 1.00 96.31 105 ALA A CA 1
ATOM 859 C C . ALA A 1 105 ? -12.788 7.999 -6.048 1.00 96.31 105 ALA A C 1
ATOM 861 O O . ALA A 1 105 ? -13.759 8.632 -5.637 1.00 96.31 105 ALA A O 1
ATOM 862 N N . GLN A 1 106 ? -12.794 7.356 -7.218 1.00 95.69 106 GLN A N 1
ATOM 863 C CA . GLN A 1 106 ? -13.918 7.391 -8.159 1.00 95.69 106 GLN A CA 1
ATOM 864 C C . GLN A 1 106 ? -15.209 6.833 -7.545 1.00 95.69 106 GLN A C 1
ATOM 866 O O . GLN A 1 106 ? -16.272 7.434 -7.695 1.00 95.69 106 GLN A O 1
ATOM 871 N N . GLN A 1 107 ? -15.134 5.722 -6.803 1.00 92.69 107 GLN A N 1
ATOM 872 C CA . GLN A 1 107 ? -16.298 5.156 -6.107 1.00 92.69 107 GLN A CA 1
ATOM 873 C C . GLN A 1 107 ? -16.869 6.102 -5.042 1.00 92.69 107 GLN A C 1
ATOM 875 O O . GLN A 1 107 ? -18.083 6.143 -4.842 1.00 92.69 107 GLN A O 1
ATOM 880 N N . ARG A 1 108 ? -16.010 6.866 -4.354 1.00 91.00 108 ARG A N 1
ATOM 881 C CA . ARG A 1 108 ? -16.440 7.856 -3.351 1.00 91.00 108 ARG A CA 1
ATOM 882 C C . ARG A 1 108 ? -17.121 9.067 -3.982 1.00 91.00 108 ARG A C 1
ATOM 884 O O . ARG A 1 108 ? -18.019 9.630 -3.364 1.00 91.00 108 ARG A O 1
ATOM 891 N N . GLU A 1 109 ? -16.705 9.453 -5.184 1.00 87.38 109 GLU A N 1
ATOM 892 C CA . GLU A 1 109 ? -17.316 10.545 -5.951 1.00 87.38 109 GLU A CA 1
ATOM 893 C C . GLU A 1 109 ? -18.632 10.113 -6.620 1.00 87.38 109 GLU A C 1
ATOM 895 O O . GLU A 1 109 ? -19.566 10.909 -6.690 1.00 87.38 109 GLU A O 1
ATOM 900 N N . ASN A 1 110 ? -18.745 8.840 -7.026 1.00 80.75 110 ASN A N 1
ATOM 901 C CA . ASN A 1 110 ? -19.910 8.276 -7.716 1.00 80.75 110 ASN A CA 1
ATOM 902 C C . ASN A 1 110 ? -20.465 7.016 -7.015 1.00 80.75 110 ASN A C 1
ATOM 904 O O . ASN A 1 110 ? -20.359 5.904 -7.544 1.00 80.75 110 ASN A O 1
ATOM 908 N N . PRO A 1 111 ? -21.137 7.156 -5.857 1.00 66.12 111 PRO A N 1
ATOM 909 C CA . PRO A 1 111 ? -21.618 6.014 -5.071 1.00 66.12 111 PRO A CA 1
ATOM 910 C C . PRO A 1 111 ? -22.686 5.147 -5.771 1.00 66.12 111 PRO A C 1
ATOM 912 O O . PRO A 1 111 ? -22.985 4.053 -5.304 1.00 66.12 111 PRO A O 1
ATOM 915 N N . GLN A 1 112 ? -23.255 5.599 -6.895 1.00 57.75 112 GLN A N 1
ATOM 916 C CA . GLN A 1 112 ? -24.315 4.899 -7.636 1.00 57.75 112 GLN A CA 1
ATOM 917 C C . GLN A 1 112 ? -23.816 3.811 -8.612 1.00 57.75 112 GLN A C 1
ATOM 919 O O . GLN A 1 112 ? -24.639 3.084 -9.157 1.00 57.75 112 GLN A O 1
ATOM 924 N N . GLN A 1 113 ? -22.503 3.665 -8.831 1.00 52.75 113 GLN A N 1
ATOM 925 C CA . GLN A 1 113 ? -21.922 2.654 -9.739 1.00 52.75 113 GLN A CA 1
ATOM 926 C C . GLN A 1 113 ? -21.235 1.479 -9.017 1.00 52.75 113 GLN A C 1
ATOM 928 O O . GLN A 1 113 ? -20.685 0.595 -9.665 1.00 52.75 113 GLN A O 1
ATOM 933 N N . ALA A 1 114 ? -21.265 1.438 -7.682 1.00 52.47 114 ALA A N 1
ATOM 934 C CA . ALA A 1 114 ? -20.521 0.458 -6.883 1.00 52.47 114 ALA A CA 1
ATOM 935 C C . ALA A 1 114 ? -21.195 -0.929 -6.756 1.00 52.47 114 ALA A C 1
ATOM 937 O O . ALA A 1 114 ? -20.738 -1.759 -5.972 1.00 52.47 114 ALA A O 1
ATOM 938 N N . THR A 1 115 ? -22.267 -1.196 -7.507 1.00 41.41 115 THR A N 1
ATOM 939 C CA . THR A 1 115 ? -22.928 -2.509 -7.570 1.00 41.41 115 THR A CA 1
ATOM 940 C C . THR A 1 115 ? -22.951 -3.007 -9.008 1.00 41.41 115 THR A C 1
ATOM 942 O O . THR A 1 115 ? -23.855 -2.658 -9.769 1.00 41.41 115 THR A O 1
ATOM 945 N N . ALA A 1 116 ? -21.959 -3.817 -9.362 1.00 35.50 116 ALA A N 1
ATOM 946 C CA . ALA A 1 116 ? -22.003 -4.744 -10.485 1.00 35.50 116 ALA A CA 1
ATOM 947 C C . ALA A 1 116 ? -21.454 -6.089 -10.007 1.00 35.50 116 ALA A C 1
ATOM 949 O O . ALA A 1 116 ? -20.439 -6.065 -9.271 1.00 35.50 116 ALA A O 1
#

Mean predicted aligned error: 4.95 Å

Foldseek 3Di:
DVVCCCQQWQWAPKAPKAWDDKDWDWDQDDDPPDRIDIDIDTDIDIDTDPDHDDHNDDPVCVVVVRYHDDDDLVVLLVVLVVCVVPPPPRDPCSVVVNVSSVVVVVCVVPVPPSDD

Nearest PDB structures (foldseek):
  5t7v-assembly1_S1  TM=2.452E-01  e=9.365E+00  Staphylococcus aureus

pLDDT: mean 91.61, std 10.57, range [35.5, 98.12]

Sequence (116 aa):
MIRELQEETGAQHIRDIRPFGCFEEYRPWYRDGADVMHMFSYCFYCQVDRELGTPTFEHYEIHNGMRAVWVNLSHAIAHNKAVMANSDKAGQSLVRETMLLEMIAQQRENPQQATA

Radius of gyration: 16.14 Å; Cα contacts (8 Å, |Δi|>4): 119; chains: 1; bounding box: 41×35×36 Å